Protein AF-A0A368FC62-F1 (afdb_monomer_lite)

Organism: Ancylostoma caninum (NCBI:txid29170)

pLDDT: mean 79.8, std 13.49, range [36.56, 96.44]

Foldseek 3Di:
DVLCPPDPDCPDPSVCVVVPPPPVVVVVVVVVVVVVVVDPDPVPPVVVVVVVVVVVVVVVVVVVVVVVVVVVVVVVVVVVCVVPDPPCVVVVVCVVVVVVVVVVVVLVVLCVVVVPDPDPVPSVVVSVVVVVVVVVVVVVVPPCVVVVVVVVVD

Sequence (154 aa):
MIMVLGVNSSKDARASIQNGFWFFKYLLLIGLTVGFFLIRSENLSTPMMCFGMIGRLLFILIQLILIVDFAHGLAENWVDSYDESKSRWCYVGLLIFGCIAAALTGIVLMFVFCTTGATCALPTFFISFNMILCIGAIMLSIMPLSKKECLVLV

Structure (mmCIF, N/CA/C/O backbone):
data_AF-A0A368FC62-F1
#
_entry.id   AF-A0A368FC62-F1
#
loop_
_atom_site.group_PDB
_atom_site.id
_atom_site.type_symbol
_atom_site.label_atom_id
_atom_site.label_alt_id
_atom_site.label_comp_id
_atom_site.label_asym_id
_atom_site.label_entity_id
_atom_site.label_seq_id
_atom_site.pdbx_PDB_ins_code
_atom_site.Cartn_x
_atom_site.Cartn_y
_atom_site.Cartn_z
_atom_site.occupancy
_atom_site.B_iso_or_equiv
_atom_site.auth_seq_id
_atom_site.auth_comp_id
_atom_site.auth_asym_id
_atom_site.auth_atom_id
_atom_site.pdbx_PDB_model_num
ATOM 1 N N . MET A 1 1 ? -13.335 13.812 -8.811 1.00 63.06 1 MET A N 1
ATOM 2 C CA . MET A 1 1 ? -13.033 14.546 -7.562 1.00 63.06 1 MET A CA 1
ATOM 3 C C . MET A 1 1 ? -13.539 15.991 -7.569 1.00 63.06 1 MET A C 1
ATOM 5 O O . MET A 1 1 ? -14.171 16.381 -6.604 1.00 63.06 1 MET A O 1
ATOM 9 N N . ILE A 1 2 ? -13.320 16.773 -8.638 1.00 71.44 2 ILE A N 1
ATOM 10 C CA . ILE A 1 2 ? -13.620 18.226 -8.673 1.00 71.44 2 ILE A CA 1
ATOM 11 C C . ILE A 1 2 ? -15.100 18.557 -8.382 1.00 71.44 2 ILE A C 1
ATOM 13 O O . ILE A 1 2 ? -15.393 19.541 -7.718 1.00 71.44 2 ILE A O 1
ATOM 17 N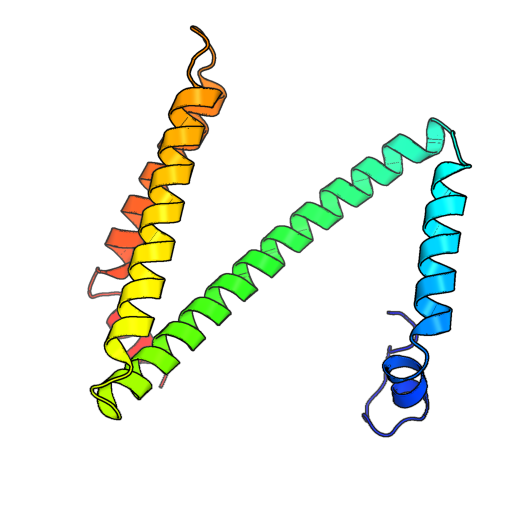 N . MET A 1 3 ? 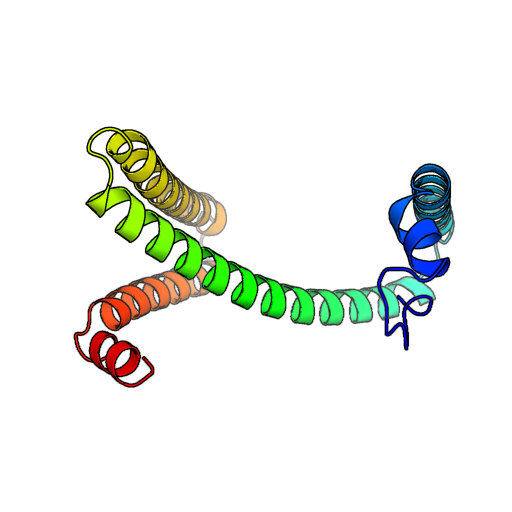-16.034 17.693 -8.794 1.00 67.94 3 MET A N 1
ATOM 18 C CA . MET A 1 3 ? -17.482 17.877 -8.582 1.00 67.94 3 MET A CA 1
ATOM 19 C C . MET A 1 3 ? -17.938 17.839 -7.107 1.00 67.94 3 MET A C 1
ATOM 21 O O . MET A 1 3 ? -19.102 18.116 -6.833 1.00 67.94 3 MET A O 1
ATOM 25 N N . VAL A 1 4 ? -17.049 17.483 -6.172 1.00 71.06 4 VAL A N 1
ATOM 26 C CA . VAL A 1 4 ? -17.348 17.314 -4.734 1.00 71.06 4 VAL A CA 1
ATOM 27 C C . VAL A 1 4 ? -16.637 18.375 -3.874 1.00 71.06 4 VAL A C 1
ATOM 29 O O . VAL A 1 4 ? -16.729 18.357 -2.650 1.00 71.06 4 VAL A O 1
ATOM 32 N N . LEU A 1 5 ? -15.919 19.325 -4.488 1.00 74.75 5 LEU A N 1
ATOM 33 C CA . LEU A 1 5 ? -15.243 20.396 -3.752 1.00 74.75 5 LEU A CA 1
ATOM 34 C C . LEU A 1 5 ? -16.268 21.346 -3.107 1.00 74.75 5 LEU A C 1
ATOM 36 O O . LEU A 1 5 ? -17.175 21.832 -3.779 1.00 74.75 5 LEU A O 1
ATOM 40 N N . GLY A 1 6 ? -16.112 21.617 -1.806 1.00 70.69 6 GLY A N 1
ATOM 41 C CA . GLY A 1 6 ? -16.960 22.558 -1.061 1.00 70.69 6 GLY A CA 1
ATOM 42 C C . GLY A 1 6 ? -18.333 22.020 -0.638 1.00 70.69 6 GLY A C 1
ATOM 43 O O . GLY A 1 6 ? -19.185 22.803 -0.211 1.00 70.69 6 GLY A O 1
ATOM 44 N N . VAL A 1 7 ? -18.572 20.706 -0.739 1.00 71.00 7 VAL A N 1
ATOM 45 C CA . VAL A 1 7 ? -19.813 20.107 -0.233 1.00 71.00 7 VAL A CA 1
ATOM 46 C C . VAL A 1 7 ? -19.770 20.047 1.297 1.00 71.00 7 VAL A C 1
ATOM 48 O O . VAL A 1 7 ? -18.848 19.483 1.879 1.00 71.00 7 VAL A O 1
ATOM 51 N N . ASN A 1 8 ? -20.758 20.661 1.949 1.00 71.12 8 ASN A N 1
ATOM 52 C CA . ASN A 1 8 ? -20.849 20.718 3.414 1.00 71.12 8 ASN A CA 1
ATOM 53 C C . ASN A 1 8 ? -21.939 19.790 3.975 1.00 71.12 8 ASN A C 1
ATOM 55 O O . ASN A 1 8 ? -21.987 19.557 5.179 1.00 71.12 8 ASN A O 1
ATOM 59 N N . SER A 1 9 ? -22.824 19.250 3.126 1.00 72.81 9 SER A N 1
ATOM 60 C CA . SER A 1 9 ? -23.927 18.393 3.565 1.00 72.81 9 SER A CA 1
ATOM 61 C C . SER A 1 9 ? -24.185 17.233 2.605 1.00 72.81 9 SER A C 1
ATOM 63 O O . SER A 1 9 ? -24.326 17.418 1.397 1.00 72.81 9 SER A O 1
ATOM 65 N N . SER A 1 10 ? -24.328 16.027 3.159 1.00 66.69 10 SER A N 1
ATOM 66 C CA . SER A 1 10 ? -24.614 14.788 2.416 1.00 66.69 10 SER A CA 1
ATOM 67 C C . SER A 1 10 ? -26.018 14.736 1.795 1.00 66.69 10 SER A C 1
ATOM 69 O O . SER A 1 10 ? -26.339 13.776 1.098 1.00 66.69 10 SER A O 1
ATOM 71 N N . LYS A 1 11 ? -26.867 15.744 2.050 1.00 71.25 11 LYS A N 1
ATOM 72 C CA . LYS A 1 11 ? -28.220 15.874 1.479 1.00 71.25 11 LYS A CA 1
ATOM 73 C C . LYS A 1 11 ? -28.263 16.681 0.178 1.00 71.25 11 LYS A C 1
ATOM 75 O O . LYS A 1 11 ? -29.327 16.789 -0.428 1.00 71.25 11 LYS A O 1
ATOM 80 N N . ASP A 1 12 ? -27.138 17.239 -0.261 1.00 75.31 12 ASP A N 1
ATOM 81 C CA . ASP A 1 12 ? -27.077 17.979 -1.518 1.00 75.31 12 ASP A CA 1
ATOM 82 C C . ASP A 1 12 ? -27.419 17.068 -2.708 1.00 75.31 12 ASP A C 1
ATOM 84 O O . ASP A 1 12 ? -26.970 15.923 -2.787 1.00 75.31 12 ASP A O 1
ATOM 88 N N . ALA A 1 13 ? -28.134 17.598 -3.707 1.00 71.38 13 ALA A N 1
ATOM 89 C CA . ALA A 1 13 ? -28.474 16.870 -4.939 1.00 71.38 13 ALA A CA 1
ATOM 90 C C . ALA A 1 13 ? -27.240 16.264 -5.652 1.00 71.38 13 ALA A C 1
ATOM 92 O O . ALA A 1 13 ? -27.330 15.238 -6.328 1.00 71.38 13 ALA A O 1
ATOM 93 N N . ARG A 1 14 ? -26.058 16.856 -5.437 1.00 73.12 14 ARG A N 1
ATOM 94 C CA . ARG A 1 14 ? -24.754 16.369 -5.914 1.00 73.12 14 ARG A CA 1
ATOM 95 C C . ARG A 1 14 ? -24.368 15.001 -5.329 1.00 73.12 14 ARG A C 1
ATOM 97 O O . ARG A 1 14 ? -23.781 14.189 -6.043 1.00 73.12 14 ARG A O 1
ATOM 104 N N . ALA A 1 15 ? -24.753 14.705 -4.086 1.00 71.50 15 ALA A N 1
ATOM 105 C CA . ALA A 1 15 ? -24.517 13.408 -3.449 1.00 71.50 15 ALA A CA 1
ATOM 106 C C . ALA A 1 15 ? -25.352 12.289 -4.098 1.00 71.50 15 ALA A C 1
ATOM 108 O O . ALA A 1 15 ? -24.863 11.174 -4.277 1.00 71.50 15 ALA A O 1
ATOM 109 N N . SER A 1 16 ? -26.578 12.598 -4.541 1.00 74.62 16 SER A N 1
ATOM 110 C CA . SER A 1 16 ? -27.427 11.650 -5.277 1.00 74.62 16 SER A CA 1
ATOM 111 C C . SER A 1 16 ? -26.812 11.264 -6.628 1.00 74.62 16 SER A C 1
ATOM 113 O O . SER A 1 16 ? -26.752 10.084 -6.968 1.00 74.62 16 SER A O 1
ATOM 115 N N . ILE A 1 17 ? -26.237 12.228 -7.357 1.00 78.25 17 ILE A N 1
ATOM 116 C CA . ILE A 1 17 ? -25.520 11.961 -8.617 1.00 78.25 17 ILE A CA 1
ATOM 117 C C . ILE A 1 17 ? -24.257 11.125 -8.365 1.00 78.25 17 ILE A C 1
ATOM 119 O O . ILE A 1 17 ? -23.957 10.192 -9.116 1.00 78.25 17 ILE A O 1
ATOM 123 N N . GLN A 1 18 ? -23.529 11.419 -7.285 1.00 78.62 18 GLN A N 1
ATOM 124 C CA . GLN A 1 18 ? -22.337 10.665 -6.913 1.00 78.62 18 GLN A CA 1
ATOM 125 C C . GLN A 1 18 ? -22.655 9.234 -6.462 1.00 78.62 18 GLN A C 1
ATOM 127 O O . GLN A 1 18 ? -21.839 8.355 -6.724 1.00 78.62 18 GLN A O 1
ATOM 132 N N . ASN A 1 19 ? -23.805 8.962 -5.850 1.00 80.06 19 ASN A N 1
ATOM 133 C CA . ASN A 1 19 ? -24.138 7.615 -5.377 1.00 80.06 19 ASN A CA 1
ATOM 134 C C . ASN A 1 19 ? -24.994 6.797 -6.366 1.00 80.06 19 ASN A C 1
ATOM 136 O O . ASN A 1 19 ? -24.926 5.573 -6.364 1.00 80.06 19 ASN A O 1
ATOM 140 N N . GLY A 1 20 ? -25.783 7.450 -7.223 1.00 79.44 20 GLY A N 1
ATOM 141 C CA . GLY A 1 20 ? -26.820 6.793 -8.028 1.00 79.44 20 GLY A CA 1
ATOM 142 C C . GLY A 1 20 ? -26.379 6.307 -9.412 1.00 79.44 20 GLY A C 1
ATOM 143 O O . GLY A 1 20 ? -26.551 5.137 -9.746 1.00 79.44 20 GLY A O 1
ATOM 144 N N . PHE A 1 21 ? -25.810 7.180 -10.252 1.00 79.88 21 PHE A N 1
ATOM 145 C CA . PHE A 1 21 ? -25.615 6.885 -11.683 1.00 79.88 21 PHE A CA 1
ATOM 146 C C . PHE A 1 21 ? -24.342 6.070 -11.979 1.00 79.88 21 PHE A C 1
ATOM 148 O O . PHE A 1 21 ? -23.389 6.568 -12.580 1.00 79.88 21 PHE A O 1
ATOM 155 N N . TRP A 1 22 ? -24.312 4.798 -11.573 1.00 85.88 22 TRP A N 1
ATOM 156 C CA . TRP A 1 22 ? -23.172 3.897 -11.808 1.00 85.88 22 TRP A CA 1
ATOM 157 C C . TRP A 1 22 ? -22.980 3.516 -13.281 1.00 85.88 22 TRP A C 1
ATOM 159 O O . TRP A 1 22 ? -21.847 3.498 -13.758 1.00 85.88 22 TRP A O 1
ATOM 169 N N . PHE A 1 23 ? -24.069 3.291 -14.023 1.00 89.25 23 PHE A N 1
ATOM 170 C CA . PHE A 1 23 ? -24.010 2.891 -15.436 1.00 89.25 23 PHE A CA 1
ATOM 171 C C . PHE A 1 23 ? -23.203 3.874 -16.297 1.00 89.25 23 PHE A C 1
ATOM 173 O O . PHE A 1 23 ? -22.258 3.485 -16.979 1.00 89.25 23 PHE A O 1
ATOM 180 N N . PHE A 1 24 ? -23.521 5.169 -16.211 1.00 87.31 24 PHE A N 1
ATOM 181 C CA . PHE A 1 24 ? -22.844 6.196 -17.004 1.00 87.31 24 PHE A CA 1
ATOM 182 C C . PHE A 1 24 ? -21.358 6.335 -16.639 1.00 87.31 24 PHE A C 1
ATOM 184 O O . PHE A 1 24 ? -20.525 6.559 -17.513 1.00 87.31 24 PHE A O 1
ATOM 191 N N . LYS A 1 25 ? -20.996 6.145 -15.362 1.00 87.62 25 LYS A N 1
ATOM 192 C CA . LYS A 1 25 ? -19.591 6.168 -14.924 1.00 87.62 25 LYS A CA 1
ATOM 193 C C . LYS A 1 25 ? -18.786 5.023 -15.523 1.00 87.62 25 LYS A C 1
ATOM 195 O O . LYS A 1 25 ? -17.670 5.256 -15.975 1.00 87.62 25 LYS A O 1
ATOM 200 N N . TYR A 1 26 ? -19.339 3.810 -15.533 1.00 92.19 26 TYR A N 1
ATOM 201 C CA . TYR A 1 26 ? -18.670 2.668 -16.156 1.00 92.19 26 TYR A CA 1
ATOM 202 C C . TYR A 1 26 ? -18.529 2.859 -17.662 1.00 92.19 26 TYR A C 1
ATOM 204 O O . TYR A 1 26 ? -17.458 2.598 -18.202 1.00 92.19 26 TYR A O 1
ATOM 212 N N . LEU A 1 27 ? -19.560 3.390 -18.325 1.00 93.88 27 LEU A N 1
ATOM 213 C CA . LEU A 1 27 ? -19.495 3.715 -19.748 1.00 93.88 27 LEU A CA 1
ATOM 214 C C . LEU A 1 27 ? -18.391 4.744 -20.047 1.00 93.88 27 LEU A C 1
ATOM 216 O O . LEU A 1 27 ? -17.597 4.539 -20.963 1.00 93.88 27 LEU A O 1
ATOM 220 N N . LEU A 1 28 ? -18.294 5.809 -19.242 1.00 91.31 28 LEU A N 1
ATOM 221 C CA . LEU A 1 28 ? -17.232 6.814 -19.348 1.00 91.31 28 LEU A CA 1
ATOM 222 C C . LEU A 1 28 ? -15.845 6.197 -19.124 1.00 91.31 28 LEU A C 1
ATOM 224 O O . LEU A 1 28 ? -14.922 6.484 -19.882 1.00 91.31 28 LEU A O 1
ATOM 228 N N . LEU A 1 29 ? -15.695 5.353 -18.098 1.00 92.06 29 LEU A N 1
ATOM 229 C CA . LEU A 1 29 ? -14.427 4.699 -17.780 1.00 92.06 29 LEU A CA 1
ATOM 230 C C . LEU A 1 29 ? -13.971 3.800 -18.932 1.00 92.06 29 LEU A C 1
ATOM 232 O O . LEU A 1 29 ? -12.841 3.933 -19.388 1.00 92.06 29 LEU A O 1
ATOM 236 N N . ILE A 1 30 ? -14.859 2.941 -19.437 1.00 94.50 30 ILE A N 1
ATOM 237 C CA . ILE A 1 30 ? -14.570 2.051 -20.568 1.00 94.50 30 ILE A CA 1
ATOM 238 C C . ILE A 1 30 ? -14.229 2.876 -21.813 1.00 94.50 30 ILE A C 1
ATOM 240 O O . ILE A 1 30 ? -13.238 2.587 -22.480 1.00 94.50 30 ILE A O 1
ATOM 244 N N . GLY A 1 31 ? -14.997 3.931 -22.099 1.00 94.44 31 GLY A N 1
ATOM 245 C CA . GLY A 1 31 ? -14.729 4.838 -23.215 1.00 94.44 31 GLY A CA 1
ATOM 246 C C . GLY A 1 31 ? -13.358 5.509 -23.115 1.00 94.44 31 GLY A C 1
ATOM 247 O O . GLY A 1 31 ? -12.630 5.555 -24.103 1.00 94.44 31 GLY A O 1
ATOM 248 N N . LEU A 1 32 ? -12.964 5.962 -21.920 1.00 91.06 32 LEU A N 1
ATOM 249 C CA . LEU A 1 32 ? -11.641 6.537 -21.674 1.00 91.06 32 LEU A CA 1
ATOM 250 C C . LEU A 1 32 ? -10.532 5.492 -21.837 1.00 91.06 32 LEU A C 1
ATOM 252 O O . LEU A 1 32 ? -9.520 5.782 -22.468 1.00 91.06 32 LEU A O 1
ATOM 256 N N . THR A 1 33 ? -10.720 4.281 -21.306 1.00 90.75 33 THR A N 1
ATOM 257 C CA . THR A 1 33 ? -9.756 3.183 -21.451 1.00 90.75 33 THR A CA 1
ATOM 258 C C . THR A 1 33 ? -9.546 2.836 -22.923 1.00 90.75 33 THR A C 1
ATOM 260 O O . THR A 1 33 ? -8.408 2.833 -23.388 1.00 90.75 33 THR A O 1
ATOM 263 N N . VAL A 1 34 ? -10.625 2.613 -23.678 1.00 93.56 34 VAL A N 1
ATOM 264 C CA . VAL A 1 34 ? -10.554 2.323 -25.119 1.00 93.56 34 VAL A CA 1
ATOM 265 C C . VAL A 1 34 ? -9.942 3.501 -25.879 1.00 93.56 34 VAL A C 1
ATOM 267 O O . VAL A 1 34 ? -9.056 3.296 -26.704 1.00 93.56 34 VAL A O 1
ATOM 270 N N . GLY A 1 35 ? -10.342 4.735 -25.565 1.00 89.69 35 GLY A N 1
ATOM 271 C CA . GLY A 1 35 ? -9.777 5.943 -26.169 1.00 89.69 35 GLY A CA 1
ATOM 272 C C . GLY A 1 35 ? -8.271 6.077 -25.934 1.00 89.69 35 GLY A C 1
ATOM 273 O O . GLY A 1 35 ? -7.537 6.435 -26.852 1.00 89.69 35 GLY A O 1
ATOM 274 N N . PHE A 1 36 ? -7.792 5.716 -24.743 1.00 85.88 36 PHE A N 1
ATOM 275 C CA . PHE A 1 36 ? -6.367 5.723 -24.425 1.00 85.88 36 PHE A CA 1
ATOM 276 C C . PHE A 1 36 ? -5.588 4.664 -25.221 1.00 85.88 36 PHE A C 1
ATOM 278 O O . PHE A 1 36 ? -4.494 4.949 -25.699 1.00 85.88 36 PHE A O 1
ATOM 285 N N . PHE A 1 37 ? -6.165 3.477 -25.447 1.00 85.19 37 PHE A N 1
ATOM 286 C CA . PHE A 1 37 ? -5.549 2.433 -26.281 1.00 85.19 37 PHE A CA 1
ATOM 287 C C . PHE A 1 37 ? -5.398 2.828 -27.758 1.00 85.19 37 PHE A C 1
ATOM 289 O O . PHE A 1 37 ? -4.481 2.347 -28.425 1.00 85.19 37 PHE A O 1
ATOM 296 N N . LEU A 1 38 ? -6.268 3.698 -28.277 1.00 85.50 38 LEU A N 1
ATOM 297 C CA . LEU A 1 38 ? -6.196 4.172 -29.664 1.00 85.50 38 LEU A CA 1
ATOM 298 C C . LEU A 1 38 ? -5.072 5.200 -29.888 1.00 85.50 38 LEU A C 1
ATOM 300 O O . LEU A 1 38 ? -4.652 5.416 -31.026 1.00 85.50 38 LEU A O 1
ATOM 304 N N . ILE A 1 39 ? -4.550 5.816 -28.823 1.00 80.88 39 ILE A N 1
ATOM 305 C CA . ILE A 1 39 ? -3.484 6.820 -28.890 1.00 80.88 39 ILE A CA 1
ATOM 306 C C . ILE A 1 39 ? -2.125 6.128 -28.737 1.00 80.88 39 ILE A C 1
ATOM 308 O O . ILE A 1 39 ? -1.619 5.919 -27.637 1.00 80.88 39 ILE A O 1
ATOM 312 N N . ARG A 1 40 ? -1.493 5.793 -29.867 1.00 68.88 40 ARG A N 1
ATOM 313 C CA . ARG A 1 40 ? -0.122 5.260 -29.906 1.00 68.88 40 ARG A CA 1
ATOM 314 C C . ARG A 1 40 ? 0.867 6.365 -30.276 1.00 68.88 40 ARG A C 1
ATOM 316 O O . ARG A 1 40 ? 1.321 6.437 -31.411 1.00 68.88 40 ARG A O 1
ATOM 323 N N . SER A 1 41 ? 1.155 7.249 -29.319 1.00 77.19 41 SER A N 1
ATOM 324 C CA . SER A 1 41 ? 2.131 8.338 -29.471 1.00 77.19 41 SER A CA 1
ATOM 325 C C . SER A 1 41 ? 3.240 8.226 -28.427 1.00 77.19 41 SER A C 1
ATOM 327 O O . SER A 1 41 ? 2.978 8.199 -27.223 1.00 77.19 41 SER A O 1
ATOM 329 N N . GLU A 1 42 ? 4.487 8.193 -28.890 1.00 73.56 42 GLU A N 1
ATOM 330 C CA . GLU A 1 42 ? 5.695 8.136 -28.056 1.00 73.56 42 GLU A CA 1
ATOM 331 C C . GLU A 1 42 ? 5.832 9.349 -27.118 1.00 73.56 42 GLU A C 1
ATOM 333 O O . GLU A 1 42 ? 6.262 9.207 -25.973 1.00 73.56 42 GLU A O 1
ATOM 338 N N . ASN A 1 43 ? 5.325 10.512 -27.537 1.00 81.38 43 ASN A N 1
ATOM 339 C CA . ASN A 1 43 ? 5.370 11.756 -26.762 1.00 81.38 43 ASN A CA 1
ATOM 340 C C . ASN A 1 43 ? 4.461 11.751 -25.517 1.00 81.38 43 ASN A C 1
ATOM 342 O O . ASN A 1 43 ? 4.668 12.550 -24.605 1.00 81.38 43 ASN A O 1
ATOM 346 N N . LEU A 1 44 ? 3.463 10.861 -25.452 1.00 81.88 44 LEU A N 1
ATOM 347 C CA . LEU A 1 44 ? 2.555 10.738 -24.302 1.00 81.88 44 LEU A CA 1
ATOM 348 C C . LEU A 1 44 ? 2.995 9.672 -23.289 1.00 81.88 44 LEU A C 1
ATOM 350 O O . LEU A 1 44 ? 2.595 9.737 -22.126 1.00 81.88 44 LEU A O 1
ATOM 354 N N . SER A 1 45 ? 3.837 8.719 -23.695 1.00 83.62 45 SER A N 1
ATOM 355 C CA . SER A 1 45 ? 4.250 7.597 -22.842 1.00 83.62 45 SER A CA 1
ATOM 356 C C . SER A 1 45 ? 5.133 8.050 -21.673 1.00 83.62 45 SER A C 1
ATOM 358 O O . SER A 1 45 ? 4.868 7.722 -20.516 1.00 83.62 45 SER A O 1
ATOM 360 N N . THR A 1 46 ? 6.154 8.860 -21.954 1.00 87.31 46 THR A N 1
ATOM 361 C CA . THR A 1 46 ? 7.122 9.341 -20.955 1.00 87.31 46 THR A CA 1
ATOM 362 C C . THR A 1 46 ? 6.486 10.163 -19.823 1.00 87.31 46 THR A C 1
ATOM 364 O O . THR A 1 46 ? 6.707 9.826 -18.655 1.00 87.31 46 THR A O 1
ATOM 367 N N . PRO A 1 47 ? 5.668 11.205 -20.092 1.00 90.06 47 PRO A N 1
ATOM 368 C CA . PRO A 1 47 ? 5.028 11.957 -19.015 1.00 90.06 47 PRO A CA 1
ATOM 369 C C . PRO A 1 47 ? 4.041 11.095 -18.219 1.00 90.06 47 PRO A C 1
ATOM 371 O O . PRO A 1 47 ? 4.030 11.176 -16.991 1.00 90.06 47 PRO A O 1
ATOM 374 N N . MET A 1 48 ? 3.266 10.222 -18.877 1.00 88.44 48 MET A N 1
ATOM 375 C CA . MET A 1 48 ? 2.314 9.343 -18.189 1.00 88.44 48 MET A CA 1
ATOM 376 C C . MET A 1 48 ? 3.016 8.354 -17.247 1.00 88.44 48 MET A C 1
ATOM 378 O O . MET A 1 48 ? 2.531 8.108 -16.142 1.00 88.44 48 MET A O 1
ATOM 382 N N . MET A 1 49 ? 4.189 7.840 -17.630 1.00 90.38 49 MET A N 1
ATOM 383 C CA . MET A 1 49 ? 5.015 7.004 -16.756 1.00 90.38 49 MET A CA 1
ATOM 384 C C . MET A 1 49 ? 5.485 7.774 -15.515 1.00 90.38 49 MET A C 1
ATOM 386 O O . MET A 1 49 ? 5.402 7.248 -14.406 1.00 90.38 49 MET A O 1
ATOM 390 N N . CYS A 1 50 ? 5.920 9.028 -15.673 1.00 93.00 50 CYS A N 1
ATOM 391 C CA . CYS A 1 50 ? 6.326 9.873 -14.547 1.00 93.00 50 CYS A CA 1
ATOM 392 C C . CYS A 1 50 ? 5.159 10.131 -13.575 1.00 93.00 50 CYS A C 1
ATOM 394 O O . CYS A 1 50 ? 5.290 9.890 -12.372 1.00 93.00 50 CYS A O 1
ATOM 396 N N . PHE A 1 51 ? 3.985 10.511 -14.094 1.00 93.88 51 PHE A N 1
ATOM 397 C CA . PHE A 1 51 ? 2.771 10.663 -13.283 1.00 93.88 51 PHE A CA 1
ATOM 398 C C . PHE A 1 51 ? 2.375 9.359 -12.580 1.00 93.88 51 PHE A C 1
ATOM 400 O O . PHE A 1 51 ? 2.028 9.381 -11.399 1.00 93.88 51 PHE A O 1
ATOM 407 N N . GLY A 1 52 ? 2.475 8.221 -13.271 1.00 93.62 52 GLY A N 1
ATOM 408 C CA . GLY A 1 52 ? 2.204 6.903 -12.699 1.00 93.62 52 GLY A CA 1
ATOM 409 C C . GLY A 1 52 ? 3.166 6.531 -11.568 1.00 93.62 52 GLY A C 1
ATOM 410 O O . GLY A 1 52 ? 2.729 6.018 -10.538 1.00 93.62 52 GLY A O 1
ATOM 411 N N . MET A 1 53 ? 4.461 6.833 -11.712 1.00 95.56 53 MET A N 1
ATOM 412 C CA . MET A 1 53 ? 5.458 6.587 -10.664 1.00 95.56 53 MET A CA 1
ATOM 413 C C . MET A 1 53 ? 5.183 7.424 -9.410 1.00 95.56 53 MET A C 1
ATOM 415 O O . MET A 1 53 ? 5.156 6.874 -8.308 1.00 95.56 53 MET A O 1
ATOM 419 N N . ILE A 1 54 ? 4.911 8.723 -9.572 1.00 96.44 54 ILE A N 1
ATOM 420 C CA . ILE A 1 54 ? 4.581 9.626 -8.456 1.00 96.44 54 ILE A CA 1
ATOM 421 C C . ILE A 1 54 ? 3.270 9.192 -7.785 1.00 96.44 54 ILE A C 1
ATOM 423 O O . ILE A 1 54 ? 3.198 9.087 -6.560 1.00 96.44 54 ILE A O 1
ATOM 427 N N . GLY A 1 55 ? 2.245 8.878 -8.582 1.00 94.69 55 GLY A N 1
ATOM 428 C CA . GLY A 1 55 ? 0.952 8.417 -8.080 1.00 94.69 55 GLY A CA 1
ATOM 429 C C . GLY A 1 55 ? 1.058 7.113 -7.289 1.00 94.69 55 GLY A C 1
ATOM 430 O O . GLY A 1 55 ? 0.492 7.006 -6.202 1.00 94.69 55 GLY A O 1
ATOM 431 N N . ARG A 1 56 ? 1.836 6.138 -7.778 1.00 96.19 56 ARG A N 1
ATOM 432 C CA . ARG A 1 56 ? 2.066 4.871 -7.068 1.00 96.19 56 ARG A CA 1
ATOM 433 C C . ARG A 1 56 ? 2.831 5.077 -5.760 1.00 96.19 56 ARG A C 1
ATOM 435 O O . ARG A 1 56 ? 2.508 4.411 -4.778 1.00 96.19 56 ARG A O 1
ATOM 442 N N . LEU A 1 57 ? 3.805 5.988 -5.734 1.00 95.88 57 LEU A N 1
ATOM 443 C CA . LEU A 1 57 ? 4.547 6.324 -4.517 1.00 95.88 57 LEU A CA 1
ATOM 444 C C . LEU A 1 57 ? 3.631 6.942 -3.449 1.00 95.88 57 LEU A C 1
ATOM 446 O O . LEU A 1 57 ? 3.708 6.570 -2.284 1.00 95.88 57 LEU A O 1
ATOM 450 N N . LEU A 1 58 ? 2.718 7.835 -3.832 1.00 96.00 58 LEU A N 1
ATOM 451 C CA . LEU A 1 58 ? 1.737 8.379 -2.889 1.00 96.00 58 LEU A CA 1
ATOM 452 C C . LEU A 1 58 ? 0.756 7.296 -2.411 1.00 96.00 58 LEU A C 1
ATOM 454 O O . LEU A 1 58 ? 0.434 7.205 -1.228 1.00 96.00 58 LEU A O 1
ATOM 458 N N . PHE A 1 59 ? 0.299 6.444 -3.328 1.00 94.88 59 PHE A N 1
ATOM 459 C CA . PHE A 1 59 ? -0.688 5.411 -3.032 1.00 94.88 59 PHE A CA 1
ATOM 460 C C . PHE A 1 59 ? -0.153 4.303 -2.112 1.00 94.88 59 PHE A C 1
ATOM 462 O O . PHE A 1 59 ? -0.910 3.799 -1.283 1.00 94.88 59 PHE A O 1
ATOM 469 N N . ILE A 1 60 ? 1.129 3.924 -2.215 1.00 96.00 60 ILE A N 1
ATOM 470 C CA . ILE A 1 60 ? 1.735 2.945 -1.295 1.00 96.00 60 ILE A CA 1
ATOM 471 C C . ILE A 1 60 ? 1.858 3.511 0.129 1.00 96.00 60 ILE A C 1
ATOM 473 O O . ILE A 1 60 ? 1.615 2.780 1.084 1.00 96.00 60 ILE A O 1
ATOM 477 N N . LEU A 1 61 ? 2.147 4.811 0.283 1.00 94.81 61 LEU A N 1
ATOM 478 C CA . LEU A 1 61 ? 2.189 5.470 1.596 1.00 94.81 61 LEU A CA 1
ATOM 479 C C . LEU A 1 61 ? 0.808 5.492 2.258 1.00 94.81 61 LEU A C 1
ATOM 481 O O . LEU A 1 61 ? 0.685 5.171 3.436 1.00 94.81 61 LEU A O 1
ATOM 485 N N . ILE A 1 62 ? -0.236 5.818 1.491 1.00 95.25 62 ILE A N 1
ATOM 486 C CA . ILE A 1 62 ? -1.616 5.810 1.991 1.00 95.25 62 ILE A CA 1
ATOM 487 C C . ILE A 1 62 ? -2.027 4.387 2.390 1.00 95.25 62 ILE A C 1
ATOM 489 O O . ILE A 1 62 ? -2.485 4.181 3.509 1.00 95.25 62 ILE A O 1
ATOM 493 N N . GLN A 1 63 ? -1.817 3.390 1.523 1.00 96.12 63 GLN A N 1
ATOM 494 C CA . GLN A 1 63 ? -2.137 1.993 1.848 1.00 96.12 63 GLN A CA 1
ATOM 495 C C . GLN A 1 63 ? -1.404 1.487 3.092 1.00 96.12 63 GLN A C 1
ATOM 497 O O . GLN A 1 63 ? -1.990 0.725 3.854 1.00 96.12 63 GLN A O 1
ATOM 502 N N . LEU A 1 64 ? -0.154 1.905 3.310 1.00 92.81 64 LEU A N 1
ATOM 503 C CA . LEU A 1 64 ? 0.597 1.532 4.506 1.00 92.81 64 LEU A CA 1
ATOM 504 C C . LEU A 1 64 ? -0.110 2.012 5.782 1.00 92.81 64 LEU A C 1
ATOM 506 O O . LEU A 1 64 ? -0.292 1.216 6.698 1.00 92.81 64 LEU A O 1
ATOM 510 N N . ILE A 1 65 ? -0.554 3.272 5.816 1.00 94.38 65 ILE A N 1
ATOM 511 C CA . ILE A 1 65 ? -1.291 3.837 6.959 1.00 94.38 65 ILE A CA 1
ATOM 512 C C . ILE A 1 65 ? -2.611 3.084 7.163 1.00 94.38 65 ILE A C 1
ATOM 514 O O . ILE A 1 65 ? -2.887 2.623 8.265 1.00 94.38 65 ILE A O 1
ATOM 518 N N . LEU A 1 66 ? -3.378 2.857 6.089 1.00 93.62 66 LEU A N 1
ATOM 519 C CA . LEU A 1 66 ? -4.656 2.140 6.173 1.00 93.62 66 LEU A CA 1
ATOM 520 C C . LEU A 1 66 ? -4.497 0.706 6.696 1.00 93.62 66 LEU A C 1
ATOM 522 O O . LEU A 1 66 ? -5.362 0.222 7.422 1.00 93.62 66 LEU A O 1
ATOM 526 N N . ILE A 1 67 ? -3.420 0.010 6.319 1.00 91.81 67 ILE A N 1
ATOM 527 C CA . ILE A 1 67 ? -3.147 -1.347 6.810 1.00 91.81 67 ILE A CA 1
ATOM 528 C C . ILE A 1 67 ? -2.814 -1.326 8.304 1.00 91.81 67 ILE A C 1
ATOM 530 O O . ILE A 1 67 ? -3.261 -2.217 9.023 1.00 91.81 67 ILE A O 1
ATOM 534 N N . VAL A 1 68 ? -2.060 -0.330 8.776 1.00 89.88 68 VAL A N 1
ATOM 535 C CA . VAL A 1 68 ? -1.751 -0.171 10.205 1.00 89.88 68 VAL A CA 1
ATOM 536 C C . VAL A 1 68 ? -3.025 0.117 11.000 1.00 89.88 68 VAL A C 1
ATOM 538 O O . VAL A 1 68 ? -3.287 -0.577 11.981 1.00 89.88 68 VAL A O 1
ATOM 541 N N . ASP A 1 69 ? -3.864 1.043 10.537 1.00 92.25 69 ASP A N 1
ATOM 542 C CA . ASP A 1 69 ? -5.142 1.358 11.189 1.00 92.25 69 ASP A CA 1
ATOM 543 C C . ASP A 1 69 ? -6.078 0.141 11.214 1.00 92.25 69 ASP A C 1
ATOM 545 O O . ASP A 1 69 ? -6.693 -0.173 12.235 1.00 92.25 69 ASP A O 1
ATOM 549 N N . PHE A 1 70 ? -6.144 -0.603 10.107 1.00 89.69 70 PHE A N 1
ATOM 550 C CA . PHE A 1 70 ? -6.905 -1.848 10.046 1.00 89.69 70 PHE A CA 1
ATOM 551 C C . PHE A 1 70 ? -6.355 -2.905 11.011 1.00 89.69 70 PHE A C 1
ATOM 553 O O . PHE A 1 70 ? -7.136 -3.614 11.643 1.00 89.69 70 PHE A O 1
ATOM 560 N N . ALA A 1 71 ? -5.031 -3.010 11.157 1.00 87.62 71 ALA A N 1
ATOM 561 C CA . ALA A 1 71 ? -4.409 -3.939 12.094 1.00 87.62 71 ALA A CA 1
ATOM 562 C C . ALA A 1 71 ? -4.735 -3.584 13.554 1.00 87.62 71 ALA A C 1
ATOM 564 O O . ALA A 1 71 ? -5.042 -4.488 14.331 1.00 87.62 71 ALA A O 1
ATOM 565 N N . HIS A 1 72 ? -4.734 -2.296 13.914 1.00 85.31 72 HIS A N 1
ATOM 566 C CA . HIS A 1 72 ? -5.160 -1.839 15.241 1.00 85.31 72 HIS A CA 1
ATOM 567 C C . HIS A 1 72 ? -6.640 -2.137 15.503 1.00 85.31 72 HIS A C 1
ATOM 569 O O . HIS A 1 72 ? -6.956 -2.778 16.504 1.00 85.31 72 HIS A O 1
ATOM 575 N N . GLY A 1 73 ? -7.534 -1.790 14.571 1.00 88.56 73 GLY A N 1
ATOM 576 C CA . GLY A 1 73 ? -8.963 -2.089 14.716 1.00 88.56 73 GLY A CA 1
ATOM 577 C C . GLY A 1 73 ? -9.270 -3.592 14.742 1.00 88.56 73 GLY A C 1
ATOM 578 O O . GLY A 1 73 ? -10.193 -4.038 15.423 1.00 88.56 73 GLY A O 1
ATOM 579 N N . LEU A 1 74 ? -8.484 -4.412 14.036 1.00 86.50 74 LEU A N 1
ATOM 580 C CA . LEU A 1 74 ? -8.581 -5.868 14.126 1.00 86.50 74 LEU A CA 1
ATOM 581 C C . LEU A 1 74 ? -8.120 -6.372 15.501 1.00 86.50 74 LEU A C 1
ATOM 583 O O . LEU A 1 74 ? -8.770 -7.253 16.059 1.00 86.50 74 LEU A O 1
ATOM 587 N N . ALA A 1 75 ? -7.041 -5.809 16.053 1.00 84.81 75 ALA A N 1
ATOM 588 C CA . ALA A 1 75 ? -6.531 -6.173 17.371 1.00 84.81 75 ALA A CA 1
ATOM 589 C C . ALA A 1 75 ? -7.520 -5.822 18.496 1.00 84.81 75 ALA A C 1
ATOM 591 O O . ALA A 1 75 ? -7.780 -6.672 19.344 1.00 84.81 75 AL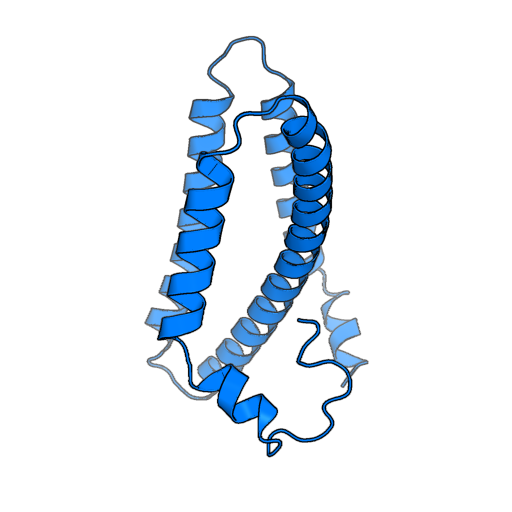A A O 1
ATOM 592 N N . GLU A 1 76 ? -8.116 -4.628 18.480 1.00 85.00 76 GLU A N 1
ATOM 593 C CA . GLU A 1 76 ? -9.152 -4.221 19.446 1.00 85.00 76 GLU A CA 1
ATOM 594 C C . GLU A 1 76 ? -10.373 -5.146 19.376 1.00 85.00 76 GLU A C 1
ATOM 596 O O . GLU A 1 76 ? -10.755 -5.747 20.378 1.00 85.00 76 GLU A O 1
ATOM 601 N N . ASN A 1 77 ? -10.891 -5.396 18.167 1.00 83.00 77 ASN A N 1
ATOM 602 C CA . ASN A 1 77 ? -11.998 -6.336 17.960 1.00 83.00 77 ASN A CA 1
ATOM 603 C C . ASN A 1 77 ? -11.688 -7.756 18.471 1.00 83.00 77 ASN A C 1
ATOM 605 O O . ASN A 1 77 ? -12.604 -8.506 18.829 1.00 83.00 77 ASN A O 1
ATOM 609 N N . TR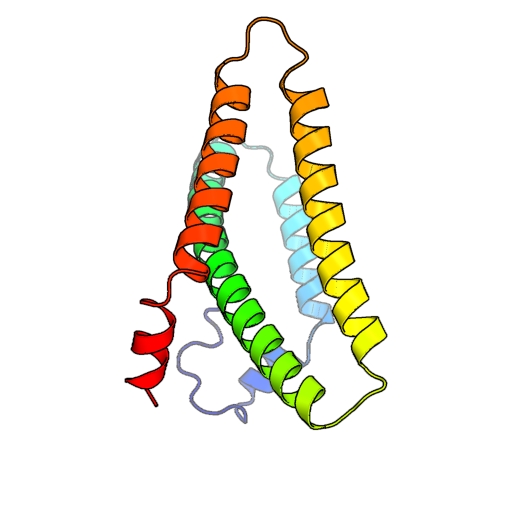P A 1 78 ? -10.416 -8.167 18.462 1.00 77.00 78 TRP A N 1
ATOM 610 C CA . TRP A 1 78 ? -9.995 -9.461 18.999 1.00 77.00 78 TRP A CA 1
ATOM 611 C C . TRP A 1 78 ? -9.971 -9.478 20.520 1.00 77.00 78 TRP A C 1
ATOM 613 O O . TRP A 1 78 ? -10.411 -10.475 21.092 1.00 77.00 78 TRP A O 1
ATOM 623 N N . VAL A 1 79 ? -9.486 -8.409 21.156 1.00 80.69 79 VAL A N 1
ATOM 624 C CA . VAL A 1 79 ? -9.502 -8.271 22.620 1.00 80.69 79 VAL A CA 1
ATOM 625 C C . VAL A 1 79 ? -10.945 -8.264 23.128 1.00 80.69 79 VAL A C 1
ATOM 627 O O . VAL A 1 79 ? -11.283 -9.069 23.991 1.00 80.69 79 VAL A O 1
ATOM 630 N N . ASP A 1 80 ? -11.830 -7.496 22.496 1.00 79.50 80 ASP A N 1
ATOM 631 C CA . ASP A 1 80 ? -13.251 -7.474 22.866 1.00 79.50 80 ASP A CA 1
ATOM 632 C C . ASP A 1 80 ? -13.916 -8.853 22.669 1.00 79.50 80 ASP A C 1
ATOM 634 O O . ASP A 1 80 ? -14.683 -9.338 23.504 1.00 79.50 80 ASP A O 1
ATOM 638 N N . SER A 1 81 ? -13.578 -9.557 21.580 1.00 75.94 81 SER A N 1
ATOM 639 C CA . SER A 1 81 ? -14.106 -10.906 21.317 1.00 75.94 81 SER A CA 1
ATOM 640 C C . SER A 1 81 ? -13.583 -11.972 22.289 1.00 75.94 81 SER A C 1
ATOM 642 O O . SER A 1 81 ? -14.287 -12.967 22.521 1.00 75.94 81 SER A O 1
ATOM 644 N N . TYR A 1 82 ? -12.362 -11.789 22.808 1.00 70.69 82 TYR A N 1
ATOM 645 C CA . TYR A 1 82 ? -11.731 -12.644 23.818 1.00 70.69 82 TYR A CA 1
ATOM 646 C C . TYR A 1 82 ? -12.494 -12.565 25.144 1.00 70.69 82 TYR A C 1
ATOM 648 O O . TYR A 1 82 ? -12.755 -13.610 25.746 1.00 70.69 82 TYR A O 1
ATOM 656 N N . ASP A 1 83 ? -12.918 -11.363 25.540 1.00 73.06 83 ASP A N 1
ATOM 657 C CA . ASP A 1 83 ? -13.650 -11.138 26.788 1.00 73.06 83 ASP A CA 1
ATOM 658 C C . ASP A 1 83 ? -15.104 -11.648 26.725 1.00 73.06 83 ASP A C 1
ATOM 660 O O . ASP A 1 83 ? -15.617 -12.182 27.711 1.00 73.06 83 ASP A O 1
ATOM 664 N N . GLU A 1 84 ? -15.767 -11.574 25.564 1.00 70.88 84 GLU A N 1
ATOM 665 C CA . GLU A 1 84 ? -17.191 -11.934 25.444 1.00 70.88 84 GLU A CA 1
ATOM 666 C C . GLU A 1 84 ? -17.496 -13.392 25.046 1.00 70.88 84 GLU A C 1
ATOM 668 O O . GLU A 1 84 ? -18.612 -13.863 25.285 1.00 70.88 84 GLU A O 1
ATOM 673 N N . SER A 1 85 ? -16.595 -14.142 24.388 1.00 59.72 85 SER A N 1
ATOM 674 C CA . SER A 1 85 ? -17.012 -15.421 23.773 1.00 59.72 85 SER A CA 1
ATOM 675 C C . SER A 1 85 ? -15.932 -16.497 23.625 1.00 59.72 85 SER A C 1
ATOM 677 O O . SER A 1 85 ? -14.905 -16.303 22.986 1.00 59.72 85 SER A O 1
ATOM 679 N N . LYS A 1 86 ? -16.219 -17.713 24.113 1.00 60.09 86 LYS A N 1
ATOM 680 C CA . LYS A 1 86 ? -15.321 -18.887 24.047 1.00 60.09 86 LYS A CA 1
ATOM 681 C C . LYS A 1 86 ? -15.310 -19.619 22.688 1.00 60.09 86 LYS A C 1
ATOM 683 O O . LYS A 1 86 ? -14.446 -20.455 22.454 1.00 60.09 86 LYS A O 1
ATOM 688 N N . SER A 1 87 ? -16.238 -19.317 21.771 1.00 58.78 87 SER A N 1
ATOM 689 C CA . SER A 1 87 ? -16.405 -20.037 20.489 1.00 58.78 87 SER A CA 1
ATOM 690 C C . SER A 1 87 ? -15.749 -19.367 19.269 1.00 58.78 87 SER A C 1
ATOM 692 O O . SER A 1 87 ? -15.457 -20.055 18.292 1.00 58.78 87 SER A O 1
ATOM 694 N N . ARG A 1 88 ? -15.452 -18.056 19.311 1.00 59.31 88 ARG A N 1
ATOM 695 C CA . ARG A 1 88 ? -14.813 -17.312 18.196 1.00 59.31 88 ARG A CA 1
ATOM 696 C C . ARG A 1 88 ? -13.299 -17.554 18.054 1.00 59.31 88 ARG A C 1
ATOM 698 O O . ARG A 1 88 ? -12.690 -17.143 17.070 1.00 59.31 88 ARG A O 1
ATOM 705 N N . TRP A 1 89 ? -12.706 -18.300 18.982 1.00 62.81 89 TRP A N 1
ATOM 706 C CA . TRP A 1 89 ? -11.268 -18.574 19.068 1.00 62.81 89 TRP A CA 1
ATOM 707 C C . TRP A 1 89 ? -10.720 -19.353 17.873 1.00 62.81 89 TRP A C 1
ATOM 709 O O . TRP A 1 89 ? -9.594 -19.113 17.444 1.00 62.81 89 TRP A O 1
ATOM 719 N N . CYS A 1 90 ? -11.528 -20.251 17.299 1.00 64.19 90 CYS A N 1
ATOM 720 C CA . CYS A 1 90 ? -11.130 -21.033 16.130 1.00 64.19 90 CYS A CA 1
ATOM 721 C C . CYS A 1 90 ? -10.930 -20.138 14.894 1.00 64.19 90 CYS A C 1
ATOM 723 O O . CYS A 1 90 ? -9.957 -20.301 14.164 1.00 64.19 90 CYS A O 1
ATOM 725 N N . TYR A 1 91 ? -11.796 -19.137 14.698 1.00 67.62 91 TYR A N 1
ATOM 726 C CA . TYR A 1 91 ? -11.698 -18.213 13.565 1.00 67.62 91 TYR A CA 1
ATOM 727 C C . TYR A 1 91 ? -10.505 -17.255 13.700 1.00 67.62 91 TYR A C 1
ATOM 729 O O . TYR A 1 91 ? -9.770 -17.040 12.737 1.00 67.62 91 TYR A O 1
ATOM 737 N N . VAL A 1 92 ? -10.262 -16.736 14.908 1.00 70.19 92 VAL A N 1
ATOM 738 C CA . VAL A 1 92 ? -9.125 -15.841 15.192 1.00 70.19 92 VAL A CA 1
ATOM 739 C C . VAL A 1 92 ? -7.789 -16.577 15.046 1.00 70.19 92 VAL A C 1
ATOM 741 O O . VAL A 1 92 ? -6.885 -16.088 14.369 1.00 70.19 92 VAL A O 1
ATOM 744 N N . GLY A 1 93 ? -7.681 -17.789 15.601 1.00 73.31 93 GLY A N 1
ATOM 745 C CA . GLY A 1 93 ? -6.490 -18.626 15.444 1.00 73.31 93 GLY A CA 1
ATOM 746 C C . GLY A 1 93 ? -6.210 -18.989 13.983 1.00 73.31 93 GLY A C 1
ATOM 747 O O . GLY A 1 93 ? -5.059 -18.932 13.548 1.00 73.31 93 GLY A O 1
ATOM 748 N N . LEU A 1 94 ? -7.256 -19.286 13.202 1.00 74.06 94 LEU A N 1
ATOM 749 C CA . LEU A 1 94 ? -7.132 -19.579 11.773 1.00 74.06 94 LEU A CA 1
ATOM 750 C C . LEU A 1 94 ? -6.608 -18.373 10.981 1.00 74.06 94 LEU A C 1
ATOM 752 O O . LEU A 1 94 ? -5.782 -18.549 10.088 1.00 74.06 94 LEU A O 1
ATOM 756 N N . LEU A 1 95 ? -7.053 -17.157 11.312 1.00 78.56 95 LEU A N 1
ATOM 757 C CA . LEU A 1 95 ? -6.638 -15.941 10.610 1.00 78.56 95 LEU A CA 1
ATOM 758 C C . LEU A 1 95 ? -5.158 -15.626 10.871 1.00 78.56 95 LEU A C 1
ATOM 760 O O . LEU A 1 95 ? -4.404 -15.421 9.920 1.00 78.56 95 LEU A O 1
ATOM 764 N N . ILE A 1 96 ? -4.712 -15.688 12.131 1.00 80.81 96 ILE A N 1
ATOM 765 C CA . ILE A 1 96 ? -3.294 -15.503 12.493 1.00 80.81 96 ILE A CA 1
ATOM 766 C C . ILE A 1 96 ? -2.426 -16.557 11.804 1.00 80.81 96 ILE A C 1
ATOM 768 O O . ILE A 1 96 ? -1.418 -16.229 11.171 1.00 80.81 96 ILE A O 1
ATOM 772 N N . PHE A 1 97 ? -2.832 -17.824 11.902 1.00 81.69 97 PHE A N 1
ATOM 773 C CA . PHE A 1 97 ? -2.109 -18.927 11.283 1.00 81.69 97 PHE A CA 1
ATOM 774 C C . PHE A 1 97 ? -2.033 -18.761 9.761 1.00 81.69 97 PHE A C 1
ATOM 776 O O . PHE A 1 97 ? -0.963 -18.933 9.180 1.00 81.69 97 PHE A O 1
ATOM 783 N N . GLY A 1 98 ? -3.131 -18.347 9.123 1.00 84.62 98 GLY A N 1
ATOM 784 C CA . GLY A 1 98 ? -3.188 -18.060 7.693 1.00 84.62 98 GLY A CA 1
ATOM 785 C C . GLY A 1 98 ? -2.237 -16.938 7.274 1.00 84.62 98 GLY A C 1
ATOM 786 O O . GLY A 1 98 ? -1.484 -17.111 6.316 1.00 84.62 98 GLY A O 1
ATOM 787 N N . CYS A 1 99 ? -2.206 -15.820 8.006 1.00 84.81 99 CYS A N 1
ATOM 788 C CA . CYS A 1 99 ? -1.302 -14.703 7.718 1.00 84.81 99 CYS A CA 1
ATOM 789 C C . CYS A 1 99 ? 0.176 -15.103 7.841 1.00 84.81 99 CYS A C 1
ATOM 791 O O . CYS A 1 99 ? 0.973 -14.783 6.957 1.00 84.81 99 CYS A O 1
ATOM 793 N N . ILE A 1 100 ? 0.543 -15.837 8.897 1.00 86.00 100 ILE A N 1
ATOM 794 C CA . ILE A 1 100 ? 1.924 -16.296 9.109 1.00 86.00 100 ILE A CA 1
ATOM 795 C C . ILE A 1 100 ? 2.323 -17.326 8.045 1.00 86.00 100 ILE A C 1
ATOM 797 O O . ILE A 1 100 ? 3.399 -17.213 7.454 1.00 86.00 100 ILE A O 1
ATOM 801 N N . ALA A 1 101 ? 1.458 -18.302 7.756 1.00 89.19 101 ALA A N 1
ATOM 802 C CA . ALA A 1 101 ? 1.716 -19.318 6.740 1.00 89.19 101 ALA A CA 1
ATOM 803 C C . ALA A 1 101 ? 1.865 -18.701 5.340 1.00 89.19 101 ALA A C 1
ATOM 805 O O . ALA A 1 101 ? 2.781 -19.068 4.601 1.00 89.19 101 ALA A O 1
ATOM 806 N N . ALA A 1 102 ? 1.018 -17.729 4.988 1.00 90.19 102 ALA A N 1
ATOM 807 C CA . ALA A 1 102 ? 1.117 -17.000 3.726 1.00 90.19 102 ALA A CA 1
ATOM 808 C C . ALA A 1 102 ? 2.414 -16.179 3.637 1.00 90.19 102 ALA A C 1
ATOM 810 O O . ALA A 1 102 ? 3.092 -16.228 2.609 1.00 90.19 102 ALA A O 1
ATOM 811 N N . ALA A 1 103 ? 2.798 -15.481 4.712 1.00 88.75 103 ALA A N 1
ATOM 812 C CA . ALA A 1 103 ? 4.039 -14.708 4.759 1.00 88.75 103 ALA A CA 1
ATOM 813 C C . ALA A 1 103 ? 5.280 -15.604 4.602 1.00 88.75 103 ALA A C 1
ATOM 815 O O . ALA A 1 103 ? 6.138 -15.323 3.764 1.00 88.75 103 ALA A O 1
ATOM 816 N N . LEU A 1 104 ? 5.346 -16.718 5.340 1.00 88.81 104 LEU A N 1
ATOM 817 C CA . LEU A 1 104 ? 6.435 -17.697 5.232 1.00 88.81 104 LEU A CA 1
ATOM 818 C C . LEU A 1 104 ? 6.520 -18.294 3.825 1.00 88.81 104 LEU A C 1
ATOM 820 O O . LEU A 1 104 ? 7.599 -18.334 3.237 1.00 88.81 104 LEU A O 1
ATOM 824 N N . THR A 1 105 ? 5.381 -18.702 3.264 1.00 91.31 105 THR A N 1
ATOM 825 C CA . THR A 1 105 ? 5.310 -19.244 1.901 1.00 91.31 105 THR A CA 1
ATOM 826 C C . THR A 1 105 ? 5.818 -18.216 0.888 1.00 91.31 105 THR A C 1
ATOM 828 O O . THR A 1 105 ? 6.663 -18.540 0.057 1.00 91.31 105 THR A O 1
ATOM 831 N N . GLY A 1 106 ? 5.388 -16.955 1.002 1.00 87.81 106 GLY A N 1
ATOM 832 C CA . GLY A 1 106 ? 5.848 -15.863 0.144 1.00 87.81 106 GLY A CA 1
ATOM 833 C C . GLY A 1 106 ? 7.360 -15.635 0.217 1.00 87.81 106 GLY A C 1
ATOM 834 O O . GLY A 1 106 ? 8.005 -15.523 -0.825 1.00 87.81 106 GLY A O 1
ATOM 835 N N . ILE A 1 107 ? 7.942 -15.629 1.421 1.00 87.25 107 ILE A N 1
ATOM 836 C CA . ILE A 1 107 ? 9.395 -15.478 1.617 1.00 87.25 107 ILE A CA 1
ATOM 837 C C . ILE A 1 107 ? 10.155 -16.644 0.972 1.00 87.25 107 ILE A C 1
ATOM 839 O O . ILE A 1 107 ? 11.132 -16.413 0.261 1.00 87.25 107 ILE A O 1
ATOM 843 N N . VAL A 1 108 ? 9.696 -17.884 1.171 1.00 87.75 108 VAL A N 1
ATOM 844 C CA . VAL A 1 108 ? 10.330 -19.079 0.591 1.00 87.75 108 VAL A CA 1
ATOM 845 C C . VAL A 1 108 ? 10.269 -19.048 -0.935 1.00 87.75 108 VAL A C 1
ATOM 847 O O . VAL A 1 108 ? 11.294 -19.261 -1.581 1.00 87.75 108 VAL A O 1
ATOM 850 N N . LEU A 1 109 ? 9.112 -18.728 -1.524 1.00 87.12 109 LEU A N 1
ATOM 851 C CA . LEU A 1 109 ? 8.986 -18.577 -2.977 1.00 87.12 109 LEU A CA 1
ATOM 852 C C . LEU A 1 109 ? 9.912 -17.480 -3.510 1.00 87.12 109 LEU A C 1
ATOM 854 O O . LEU A 1 109 ? 10.636 -17.713 -4.477 1.00 87.12 109 LEU A O 1
ATOM 858 N N . MET A 1 110 ? 9.929 -16.308 -2.870 1.00 84.69 110 MET A N 1
ATOM 859 C CA . MET A 1 110 ? 10.814 -15.209 -3.262 1.00 84.69 110 MET A CA 1
ATOM 860 C C . MET A 1 110 ? 12.284 -15.619 -3.181 1.00 84.69 110 MET A C 1
ATOM 862 O O . MET A 1 110 ? 13.056 -15.281 -4.071 1.00 84.69 110 MET A O 1
ATOM 866 N N . PHE A 1 111 ? 12.680 -16.390 -2.169 1.00 83.38 111 PHE A N 1
ATOM 867 C CA . PHE A 1 111 ? 14.044 -16.893 -2.073 1.00 83.38 111 PHE A CA 1
ATOM 868 C C . PHE A 1 111 ? 14.346 -17.892 -3.198 1.00 83.38 111 PHE A C 1
ATOM 870 O O . PHE A 1 111 ? 15.320 -17.716 -3.920 1.00 83.38 111 PHE A O 1
ATOM 877 N N . VAL A 1 112 ? 13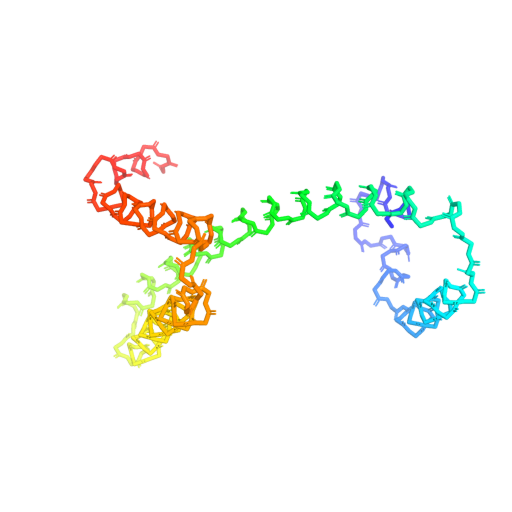.493 -18.893 -3.429 1.00 83.88 112 VAL A N 1
ATOM 878 C CA . VAL A 1 112 ? 13.736 -19.936 -4.443 1.00 83.88 112 VAL A CA 1
ATOM 879 C C . VAL A 1 112 ? 13.778 -19.367 -5.865 1.00 83.88 112 VAL A C 1
ATOM 881 O O . VAL A 1 112 ? 14.690 -19.695 -6.625 1.00 83.88 112 VAL A O 1
ATOM 884 N N . PHE A 1 113 ? 12.829 -18.503 -6.232 1.00 81.69 113 PHE A N 1
ATOM 885 C CA . PHE A 1 113 ? 12.720 -17.977 -7.596 1.00 81.69 113 PHE A CA 1
ATOM 886 C C . PHE A 1 113 ? 13.637 -16.778 -7.871 1.00 81.69 113 PHE A C 1
ATOM 888 O O . PHE A 1 113 ? 14.081 -16.615 -9.005 1.00 81.69 113 PHE A O 1
ATOM 895 N N . CYS A 1 114 ? 13.950 -15.947 -6.869 1.00 76.25 114 CYS A N 1
ATOM 896 C CA . CYS A 1 114 ? 14.765 -14.743 -7.086 1.00 76.25 114 CYS A CA 1
ATOM 897 C C . CYS A 1 114 ? 16.265 -14.947 -6.811 1.00 76.25 114 CYS A C 1
ATOM 899 O O . CYS A 1 114 ? 17.051 -14.069 -7.168 1.00 76.25 114 CYS A O 1
ATOM 901 N N . THR A 1 115 ? 16.680 -16.064 -6.193 1.00 70.69 115 THR A N 1
ATOM 902 C CA . THR A 1 115 ? 18.098 -16.338 -5.853 1.00 70.69 115 THR A CA 1
ATOM 903 C C . THR A 1 115 ? 18.742 -17.469 -6.663 1.00 70.69 115 THR A C 1
ATOM 905 O O . THR A 1 115 ? 19.934 -17.725 -6.522 1.00 70.69 115 THR A O 1
ATOM 908 N N . THR A 1 116 ? 18.004 -18.118 -7.570 1.00 61.78 116 THR A N 1
ATOM 909 C CA . THR A 1 116 ? 18.486 -19.262 -8.371 1.00 61.78 116 THR A CA 1
ATOM 910 C C . THR A 1 116 ? 19.511 -18.897 -9.461 1.00 61.78 116 THR A C 1
ATOM 912 O O . THR A 1 116 ? 20.029 -19.784 -10.136 1.00 61.78 116 THR A O 1
ATOM 915 N N . GLY A 1 117 ? 19.848 -17.613 -9.631 1.00 58.59 117 GLY A N 1
ATOM 916 C CA . GLY A 1 117 ? 20.892 -17.136 -10.544 1.00 58.59 117 GLY A CA 1
ATOM 917 C C . GLY A 1 117 ? 22.186 -16.781 -9.807 1.00 58.59 117 GLY A C 1
ATOM 918 O O . GLY A 1 117 ? 22.178 -15.942 -8.910 1.00 58.59 117 GLY A O 1
ATOM 919 N N . ALA A 1 118 ? 23.309 -17.374 -10.221 1.00 56.12 118 ALA A N 1
ATOM 920 C CA . ALA A 1 118 ? 24.601 -17.376 -9.521 1.00 56.12 118 ALA A CA 1
ATOM 921 C C . ALA A 1 118 ? 25.297 -16.010 -9.264 1.00 56.12 118 ALA A C 1
ATOM 923 O O . ALA A 1 118 ? 26.422 -16.010 -8.775 1.00 56.12 118 ALA A O 1
ATOM 924 N N . THR A 1 119 ? 24.697 -14.848 -9.547 1.00 56.75 119 THR A N 1
ATOM 925 C CA . THR A 1 119 ? 25.360 -13.531 -9.373 1.00 56.75 119 THR A CA 1
ATOM 926 C C . THR A 1 119 ? 24.418 -12.348 -9.088 1.00 56.75 119 THR A C 1
ATOM 928 O O . THR A 1 119 ? 24.828 -11.191 -9.198 1.00 56.75 119 THR A O 1
ATOM 931 N N . CYS A 1 120 ? 23.166 -12.565 -8.674 1.00 65.38 120 CYS A N 1
ATOM 932 C CA . CYS A 1 120 ? 22.250 -11.457 -8.367 1.00 65.38 120 CYS A CA 1
ATOM 933 C C . CYS A 1 120 ? 22.271 -11.083 -6.871 1.00 65.38 120 CYS A C 1
ATOM 935 O O . CYS A 1 120 ? 21.414 -11.491 -6.086 1.00 65.38 120 CYS A O 1
ATOM 937 N N . ALA A 1 121 ? 23.243 -10.256 -6.471 1.00 76.31 121 ALA A N 1
ATOM 938 C CA . ALA A 1 121 ? 23.352 -9.757 -5.093 1.00 76.31 121 ALA A CA 1
ATOM 939 C C . ALA A 1 121 ? 22.200 -8.809 -4.691 1.00 76.31 121 ALA A C 1
ATOM 941 O O . ALA A 1 121 ? 21.798 -8.793 -3.531 1.00 76.31 121 ALA A O 1
ATOM 942 N N . LEU A 1 122 ? 21.631 -8.052 -5.641 1.00 80.12 122 LEU A N 1
ATOM 943 C CA . LEU A 1 122 ? 20.562 -7.077 -5.376 1.00 80.12 122 LEU A CA 1
ATOM 944 C C . LEU A 1 122 ? 19.271 -7.687 -4.792 1.00 80.12 122 LEU A C 1
ATOM 946 O O . LEU A 1 122 ? 18.877 -7.259 -3.707 1.00 80.12 122 LEU A O 1
ATOM 950 N N . PRO A 1 123 ? 18.593 -8.658 -5.442 1.00 83.62 123 PRO A N 1
ATOM 951 C CA . PRO A 1 123 ? 17.369 -9.241 -4.884 1.00 83.62 123 PRO A CA 1
ATOM 952 C C . PRO A 1 123 ? 17.632 -9.938 -3.544 1.00 83.62 123 PRO A C 1
ATOM 954 O O . PRO A 1 123 ? 16.853 -9.790 -2.605 1.00 83.62 123 PRO A O 1
ATOM 957 N N . THR A 1 124 ? 18.778 -10.610 -3.419 1.00 82.50 124 THR A N 1
ATOM 958 C CA . THR A 1 124 ? 19.215 -11.270 -2.182 1.00 82.50 124 THR A CA 1
ATOM 959 C C . THR A 1 124 ? 19.401 -10.274 -1.031 1.00 82.50 124 THR A C 1
ATOM 961 O O . THR A 1 124 ? 18.965 -10.540 0.093 1.00 82.50 124 THR A O 1
ATOM 964 N N . PHE A 1 125 ? 19.983 -9.100 -1.302 1.00 86.75 125 PHE A N 1
ATOM 965 C CA . PHE A 1 125 ? 20.127 -8.023 -0.322 1.00 86.75 125 PHE A CA 1
ATOM 966 C C . PHE A 1 125 ? 18.769 -7.460 0.109 1.00 86.75 125 PHE A C 1
ATOM 968 O O . PHE A 1 125 ? 18.511 -7.365 1.308 1.00 86.75 125 PHE A O 1
ATOM 975 N N . PHE A 1 126 ? 17.875 -7.145 -0.837 1.00 87.44 126 PHE A N 1
ATOM 976 C CA . PHE A 1 126 ? 16.554 -6.598 -0.509 1.00 87.44 126 PHE A CA 1
ATOM 977 C C . PHE A 1 126 ? 15.729 -7.555 0.353 1.00 87.44 126 PHE A C 1
ATOM 979 O O . PHE A 1 126 ? 15.142 -7.118 1.344 1.00 87.44 126 PHE A O 1
ATOM 986 N N . ILE A 1 127 ? 15.702 -8.847 0.019 1.00 87.94 127 ILE A N 1
ATOM 987 C CA . ILE A 1 127 ? 14.968 -9.852 0.803 1.00 87.94 127 ILE A CA 1
ATOM 988 C C . ILE A 1 127 ? 15.557 -9.958 2.217 1.00 87.94 127 ILE A C 1
ATOM 990 O O . ILE A 1 127 ? 14.819 -9.881 3.199 1.00 87.94 127 ILE A O 1
ATOM 994 N N . SER A 1 128 ? 16.884 -10.066 2.336 1.00 87.81 128 SER A N 1
ATOM 995 C CA . SER A 1 128 ? 17.555 -10.204 3.637 1.00 87.81 128 SER A CA 1
ATOM 996 C C . SER A 1 128 ? 17.375 -8.964 4.517 1.00 87.81 128 SER A C 1
ATOM 998 O O . SER A 1 128 ? 17.097 -9.081 5.709 1.00 87.81 128 SER A O 1
ATOM 1000 N N . PHE A 1 129 ? 17.470 -7.769 3.933 1.00 90.69 129 PHE A N 1
ATOM 1001 C CA . PHE A 1 129 ? 17.257 -6.509 4.639 1.00 90.69 129 PHE A CA 1
ATOM 1002 C C . PHE A 1 129 ? 15.819 -6.380 5.163 1.00 90.69 129 PHE A C 1
ATOM 1004 O O . PHE A 1 129 ? 15.621 -6.044 6.329 1.00 90.69 129 PHE A O 1
ATOM 1011 N N . ASN A 1 130 ? 14.814 -6.719 4.344 1.00 90.75 130 ASN A N 1
ATOM 1012 C CA . ASN A 1 130 ? 13.415 -6.718 4.784 1.00 90.75 130 ASN A CA 1
ATOM 1013 C C . ASN A 1 130 ? 13.166 -7.733 5.911 1.00 90.75 130 ASN A C 1
ATOM 1015 O O . ASN A 1 130 ? 12.484 -7.406 6.876 1.00 90.75 130 ASN A O 1
ATOM 1019 N N . MET A 1 131 ? 13.772 -8.923 5.849 1.00 88.88 131 MET A N 1
ATOM 1020 C CA . MET A 1 131 ? 13.687 -9.910 6.934 1.00 88.88 131 MET A CA 1
ATOM 1021 C C . MET A 1 131 ? 14.244 -9.373 8.258 1.00 88.88 131 MET A C 1
ATOM 1023 O O . MET A 1 131 ? 13.611 -9.536 9.302 1.00 88.88 131 MET A O 1
ATOM 1027 N N . ILE A 1 132 ? 15.394 -8.691 8.223 1.00 92.00 132 ILE A N 1
ATOM 1028 C CA . ILE A 1 132 ? 15.988 -8.064 9.413 1.00 92.00 132 ILE A CA 1
ATOM 1029 C C . ILE A 1 132 ? 15.059 -6.977 9.972 1.00 92.00 132 ILE A C 1
ATOM 1031 O O . ILE A 1 132 ? 14.839 -6.936 11.183 1.00 92.00 132 ILE A O 1
ATOM 1035 N N . LEU A 1 133 ? 14.471 -6.138 9.112 1.00 90.00 133 LEU A N 1
ATOM 1036 C CA . LEU A 1 133 ? 13.496 -5.125 9.531 1.00 90.00 133 LEU A CA 1
ATOM 1037 C C . LEU A 1 133 ? 12.250 -5.747 10.171 1.00 90.00 133 LEU A C 1
ATOM 1039 O O . LEU A 1 133 ? 11.799 -5.256 11.204 1.00 90.00 133 LEU A O 1
ATOM 1043 N N . CYS A 1 134 ? 11.720 -6.842 9.616 1.00 89.25 134 CYS A N 1
ATOM 1044 C CA . CYS A 1 134 ? 10.587 -7.558 10.204 1.00 89.25 134 CYS A CA 1
ATOM 1045 C C . CYS A 1 134 ? 10.920 -8.101 11.601 1.00 89.25 134 CYS A C 1
ATOM 1047 O O . CYS A 1 134 ? 10.139 -7.910 12.531 1.00 89.25 134 CYS A O 1
ATOM 1049 N N . ILE A 1 135 ? 12.089 -8.728 11.777 1.00 88.81 135 ILE A N 1
ATOM 1050 C CA . ILE A 1 135 ? 12.539 -9.219 13.091 1.00 88.81 135 ILE A CA 1
ATOM 1051 C C . ILE A 1 135 ? 12.715 -8.047 14.067 1.00 88.81 135 ILE A C 1
ATOM 1053 O O . ILE A 1 135 ? 12.249 -8.122 15.204 1.00 88.81 135 ILE A O 1
ATOM 1057 N N . GLY A 1 136 ? 13.329 -6.947 13.624 1.00 89.00 136 GLY A N 1
ATOM 1058 C CA . GLY A 1 136 ? 13.479 -5.729 14.422 1.00 89.00 136 GLY A CA 1
ATOM 1059 C C . GLY A 1 136 ? 12.135 -5.152 14.874 1.00 89.00 136 GLY A C 1
ATOM 1060 O O . GLY A 1 136 ? 11.971 -4.838 16.051 1.00 89.00 136 GLY A O 1
ATOM 1061 N N . ALA A 1 137 ? 11.150 -5.085 13.977 1.00 86.00 137 ALA A N 1
ATOM 1062 C CA . ALA A 1 137 ? 9.801 -4.616 14.289 1.00 86.00 137 ALA A CA 1
ATOM 1063 C C . ALA A 1 137 ? 9.086 -5.521 15.308 1.00 86.00 137 ALA A C 1
ATOM 1065 O O . ALA A 1 137 ? 8.455 -5.011 16.233 1.00 86.00 137 ALA A O 1
ATOM 1066 N N . ILE A 1 138 ? 9.233 -6.848 15.197 1.00 86.25 138 ILE A N 1
ATOM 1067 C CA . ILE A 1 138 ? 8.701 -7.801 16.187 1.00 86.25 138 ILE A CA 1
ATOM 1068 C C . ILE A 1 138 ? 9.322 -7.541 17.566 1.00 86.25 138 ILE A C 1
ATOM 1070 O O . ILE A 1 138 ? 8.601 -7.453 18.559 1.00 86.25 138 ILE A O 1
ATOM 1074 N N . MET A 1 139 ? 10.645 -7.357 17.636 1.00 87.75 139 MET A N 1
ATOM 1075 C CA . MET A 1 139 ? 11.330 -7.076 18.903 1.00 87.75 139 MET A CA 1
ATOM 1076 C C . MET A 1 139 ? 10.876 -5.748 19.518 1.00 87.75 139 MET A C 1
ATOM 1078 O O . MET A 1 139 ? 10.573 -5.703 20.710 1.00 87.75 139 MET A O 1
ATOM 1082 N N . LEU A 1 140 ? 10.766 -4.688 18.713 1.00 85.75 140 LEU A N 1
ATOM 1083 C CA . LEU A 1 140 ? 10.267 -3.380 19.155 1.00 85.75 140 LEU A CA 1
ATOM 1084 C C . LEU A 1 140 ? 8.812 -3.444 19.644 1.00 85.75 140 LEU A C 1
ATOM 1086 O O . LEU A 1 140 ? 8.465 -2.786 20.622 1.00 85.75 140 LEU A O 1
ATOM 1090 N N . SER A 1 141 ? 7.969 -4.256 19.003 1.00 80.75 141 SER A N 1
ATOM 1091 C CA . SER A 1 141 ? 6.573 -4.448 19.409 1.00 80.75 141 SER A CA 1
ATOM 1092 C C . SER A 1 141 ? 6.455 -5.148 20.770 1.00 80.75 141 SER A C 1
ATOM 1094 O O . SER A 1 141 ? 5.625 -4.763 21.593 1.00 80.75 141 SER A O 1
ATOM 1096 N N . ILE A 1 142 ? 7.317 -6.134 21.044 1.00 79.50 142 ILE A N 1
ATOM 1097 C CA . ILE A 1 142 ? 7.324 -6.889 22.309 1.00 79.50 142 ILE A CA 1
ATOM 1098 C C . ILE A 1 142 ? 7.975 -6.091 23.451 1.00 79.50 142 ILE A C 1
ATOM 1100 O O . ILE A 1 142 ? 7.637 -6.311 24.620 1.00 79.50 142 ILE A O 1
ATOM 1104 N N . MET A 1 143 ? 8.896 -5.168 23.144 1.00 76.62 143 MET A N 1
ATOM 1105 C CA . MET A 1 143 ? 9.559 -4.347 24.158 1.00 76.62 143 MET A CA 1
ATOM 1106 C C . MET A 1 143 ? 8.525 -3.609 25.029 1.00 76.62 143 MET A C 1
ATOM 1108 O O . MET A 1 143 ? 7.664 -2.903 24.511 1.00 76.62 143 MET A O 1
ATOM 1112 N N . PRO A 1 144 ? 8.628 -3.688 26.370 1.00 59.59 144 PRO A N 1
ATOM 1113 C CA . PRO A 1 144 ? 7.626 -3.143 27.293 1.00 59.59 144 PRO A CA 1
ATOM 1114 C C . PRO A 1 144 ? 7.539 -1.607 27.295 1.00 59.59 144 PRO A C 1
ATOM 1116 O O . PRO A 1 144 ? 6.697 -1.049 27.996 1.00 59.59 144 PRO A O 1
ATOM 1119 N N . LEU A 1 145 ? 8.408 -0.917 26.549 1.00 56.34 145 LEU A N 1
ATOM 1120 C CA . LEU A 1 145 ? 8.407 0.538 26.413 1.00 56.34 145 LEU A CA 1
ATOM 1121 C C . LEU A 1 145 ? 7.228 1.033 25.552 1.00 56.34 145 LEU A C 1
ATOM 1123 O O . LEU A 1 145 ? 6.630 2.049 25.885 1.00 56.34 145 LEU A O 1
ATOM 1127 N N . SER A 1 146 ? 6.830 0.281 24.518 1.00 55.66 146 SER A N 1
ATOM 1128 C CA . SER A 1 146 ? 5.718 0.639 23.617 1.00 55.66 146 SER A CA 1
ATOM 1129 C C . SER A 1 146 ? 4.344 0.561 24.299 1.00 55.66 146 SER A C 1
ATOM 1131 O O . SER A 1 146 ? 3.462 1.370 24.025 1.00 55.66 146 SER A O 1
ATOM 1133 N N . LYS A 1 147 ? 4.170 -0.358 25.260 1.00 52.59 147 LYS A N 1
ATOM 1134 C CA . LYS A 1 147 ? 2.927 -0.496 26.043 1.00 52.59 147 LYS A CA 1
ATOM 1135 C C . LYS A 1 147 ? 2.660 0.689 26.975 1.00 52.59 147 LYS A C 1
ATOM 1137 O O . LYS A 1 147 ? 1.514 0.909 27.350 1.00 52.59 147 LYS A O 1
ATOM 1142 N N . LYS A 1 148 ? 3.700 1.435 27.368 1.00 44.16 148 LYS A N 1
ATOM 1143 C CA . LYS A 1 148 ? 3.563 2.585 28.275 1.00 44.16 148 LYS A CA 1
ATOM 1144 C C . LYS A 1 148 ? 3.041 3.829 27.557 1.00 44.16 148 LYS A C 1
ATOM 1146 O O . LYS A 1 148 ? 2.271 4.569 28.150 1.00 44.16 148 LYS A O 1
ATOM 1151 N N . GLU A 1 149 ? 3.403 4.023 26.291 1.00 48.31 149 GLU A N 1
ATOM 1152 C CA . GLU A 1 149 ? 2.960 5.174 25.485 1.00 48.31 149 GLU A CA 1
ATOM 1153 C C . GLU A 1 149 ? 1.457 5.101 25.164 1.00 48.31 149 GLU A C 1
ATOM 1155 O O . GLU A 1 149 ? 0.766 6.113 25.194 1.00 48.31 149 GLU A O 1
ATOM 1160 N N . CYS A 1 150 ? 0.917 3.892 24.971 1.00 46.88 150 CYS A N 1
ATOM 1161 C CA . CYS A 1 150 ? -0.523 3.682 24.787 1.00 46.88 150 CYS A CA 1
ATOM 1162 C C . CYS A 1 150 ? -1.3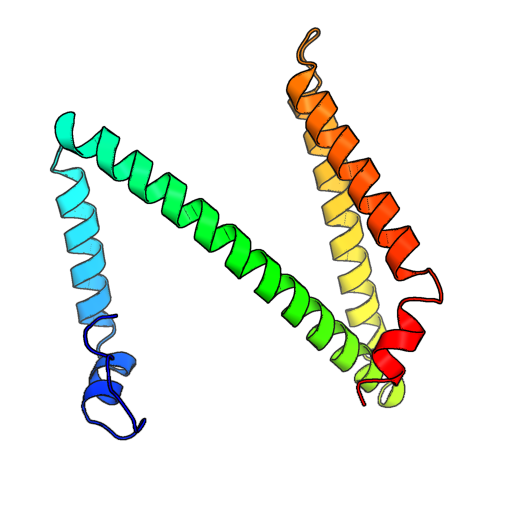47 3.954 26.066 1.00 46.88 150 CYS A C 1
ATOM 1164 O O . CYS A 1 150 ? -2.546 4.186 25.977 1.00 46.88 150 CYS A O 1
ATOM 1166 N N . LEU A 1 151 ? -0.717 3.944 27.250 1.00 38.81 151 LEU A N 1
ATOM 1167 C CA . LEU A 1 151 ? -1.366 4.185 28.549 1.00 38.81 151 LEU A CA 1
ATOM 1168 C C . LEU A 1 151 ? -1.346 5.673 28.956 1.00 38.81 151 LEU A C 1
ATOM 1170 O O . LEU A 1 151 ? -1.976 6.043 29.937 1.00 38.81 151 LEU A O 1
ATOM 1174 N N . VAL A 1 152 ? -0.620 6.524 28.220 1.00 39.00 152 VAL A N 1
ATOM 1175 C CA . VAL A 1 152 ? -0.539 7.982 28.454 1.00 39.00 152 VAL A CA 1
ATOM 1176 C C . VAL A 1 152 ? -1.474 8.769 27.518 1.00 39.00 152 VAL A C 1
ATOM 1178 O O . VAL A 1 152 ? -1.729 9.946 27.755 1.00 39.00 152 VAL A O 1
ATOM 1181 N N . LEU A 1 153 ? -2.009 8.128 26.472 1.00 36.56 153 LEU A N 1
ATOM 1182 C CA . LEU A 1 153 ? -2.920 8.727 25.484 1.00 36.56 153 LEU A CA 1
ATOM 1183 C C . LEU A 1 153 ? -4.404 8.345 25.666 1.00 36.56 153 LEU A C 1
ATOM 1185 O O . LEU A 1 153 ? -5.216 8.701 24.812 1.00 36.56 153 LEU A O 1
ATOM 1189 N N . VAL A 1 154 ? -4.758 7.665 26.764 1.00 39.41 154 VAL A N 1
ATOM 1190 C CA . VAL A 1 154 ? -6.150 7.410 27.191 1.00 39.41 154 VAL A CA 1
ATOM 1191 C C . VAL A 1 154 ? -6.455 8.193 28.458 1.00 39.41 154 VAL A C 1
ATOM 1193 O O . VAL A 1 154 ? -5.619 8.136 29.388 1.00 39.41 154 VAL A O 1
#

InterPro domains:
  IPR005016 Serine incorporator/TMS membrane protein [PF03348] (1-145)
  IPR005016 Serine incorporator/TMS membrane protein [PTHR10383] (2-145)

Secondary structure (DSSP, 8-state):
-GGGTT---TTSHHHHHHHH-HHHHHHHHHHHHHHHHH---HHHHHHHHHHHHHHHHHHHHHHHHHHHHHHHHHHHHHHHHHHH-SSTHHHHHHHHHHHHHHHHHHHHHHHHHHS-STT-HHHHHHHHHHHHHHHHHHHHHHSTTHHHHTTT--

Radius of gyration: 23.52 Å; chains: 1; bounding box: 54×44×58 Å